Protein AF-A0A3A6QA39-F1 (afdb_monomer_lite)

Radius of gyration: 18.17 Å; chains: 1; bounding box: 47×27×51 Å

Foldseek 3Di:
DAAEDPVAVVQQPDPLFPDDPVNQVCQVVPFDWDDDDPQAIWRWDDDQQKIKIWGWHDDPDPHIHTHYIAIAGNDPVSNPPDPVDDPVSNLSRHLVVVCVVCVPDDDPPSDFQDFPVFFDDALQFRWGDDRPDQWIAGPQQRDTGNDSVVSNVDHRDD

Sequence (158 aa):
MYAHTDHFRQRLHQQGRYVSVPIVAEAIKQGQLRWNTTDGWRFALVKHGIRYVIVVSDTETKSPVVVTGWTAIDDWETAHTDSRWNETDLQTIRLRADLSSHRDEQIPDRIRPRDVDRAFEIGGHRVVTEAGAGSVECVECDGRFRSKDELNRRHCRR

Structure (mmCIF, N/CA/C/O backbone):
data_AF-A0A3A6QA39-F1
#
_entry.id   AF-A0A3A6QA39-F1
#
loop_
_atom_site.group_PDB
_atom_site.id
_atom_site.type_symbol
_atom_site.label_atom_id
_atom_site.label_alt_id
_atom_site.label_comp_id
_atom_site.label_asym_id
_atom_site.label_entity_id
_atom_site.label_seq_id
_atom_site.pdbx_PDB_ins_code
_atom_site.Cartn_x
_atom_site.Cartn_y
_atom_site.Cartn_z
_atom_site.occupancy
_atom_site.B_iso_or_equiv
_atom_site.auth_seq_id
_atom_site.auth_comp_id
_atom_site.auth_asym_id
_atom_site.auth_atom_id
_atom_site.pdbx_PDB_model_num
ATOM 1 N N . MET A 1 1 ? -23.192 -4.873 -1.410 1.00 63.75 1 MET A N 1
ATOM 2 C CA . MET A 1 1 ? -21.928 -5.635 -1.509 1.00 63.75 1 MET A CA 1
ATOM 3 C C . MET A 1 1 ? -21.076 -4.914 -2.539 1.00 63.75 1 MET A C 1
ATOM 5 O O . MET A 1 1 ? -21.608 -4.629 -3.601 1.00 63.75 1 MET A O 1
ATOM 9 N N . TYR A 1 2 ? -19.844 -4.523 -2.208 1.00 70.38 2 TYR A N 1
ATOM 10 C CA . TYR A 1 2 ? -18.973 -3.794 -3.139 1.00 70.38 2 TYR A CA 1
ATOM 11 C C . TYR A 1 2 ? -18.256 -4.791 -4.050 1.00 70.38 2 TYR A C 1
ATOM 13 O O . TYR A 1 2 ? -17.792 -5.827 -3.571 1.00 70.38 2 TYR A O 1
ATOM 21 N N . ALA A 1 3 ? -18.175 -4.504 -5.349 1.00 80.44 3 ALA A N 1
ATOM 22 C CA . ALA A 1 3 ? -17.419 -5.351 -6.269 1.00 80.44 3 ALA A CA 1
ATOM 23 C C . ALA A 1 3 ? -15.908 -5.120 -6.094 1.00 80.44 3 ALA A C 1
ATOM 25 O O . ALA A 1 3 ? -15.482 -4.083 -5.589 1.00 80.44 3 ALA A O 1
ATOM 26 N N . HIS A 1 4 ? -15.084 -6.082 -6.508 1.00 82.06 4 HIS A N 1
ATOM 27 C CA . HIS A 1 4 ? -13.623 -5.979 -6.462 1.00 82.06 4 HIS A CA 1
ATOM 28 C C . HIS A 1 4 ? -13.069 -5.909 -7.881 1.00 82.06 4 HIS A C 1
ATOM 30 O O . HIS A 1 4 ? -13.414 -6.759 -8.702 1.00 82.06 4 HIS A O 1
ATOM 36 N N . THR A 1 5 ? -12.179 -4.954 -8.152 1.00 78.00 5 THR A N 1
ATOM 37 C CA . THR A 1 5 ? -11.422 -4.954 -9.414 1.00 78.00 5 THR A CA 1
ATOM 38 C C . THR A 1 5 ? -10.473 -6.154 -9.485 1.00 78.00 5 THR A C 1
ATOM 40 O O . THR A 1 5 ? -9.974 -6.626 -8.458 1.00 78.00 5 THR A O 1
ATOM 43 N N . ASP A 1 6 ? -10.161 -6.625 -10.693 1.00 78.56 6 ASP A N 1
ATOM 44 C CA . ASP A 1 6 ? -9.169 -7.694 -10.874 1.00 78.56 6 ASP A CA 1
ATOM 45 C C . ASP A 1 6 ? -7.780 -7.260 -10.406 1.00 78.56 6 ASP A C 1
ATOM 47 O O . ASP A 1 6 ? -7.074 -8.035 -9.760 1.00 78.56 6 ASP A O 1
ATOM 51 N N . HIS A 1 7 ? -7.437 -5.985 -10.616 1.00 76.06 7 HIS A N 1
ATOM 52 C CA . HIS A 1 7 ? -6.241 -5.382 -10.039 1.00 76.06 7 HIS A CA 1
ATOM 53 C C . HIS A 1 7 ? -6.220 -5.550 -8.513 1.00 76.06 7 HIS A C 1
ATOM 55 O O . HIS A 1 7 ? -5.242 -6.062 -7.970 1.00 76.06 7 HIS A O 1
ATOM 61 N N . PHE A 1 8 ? -7.302 -5.189 -7.812 1.00 81.31 8 PHE A N 1
ATOM 62 C CA . PHE A 1 8 ? -7.388 -5.356 -6.361 1.00 81.31 8 PHE A CA 1
ATOM 63 C C . PHE A 1 8 ? -7.233 -6.821 -5.935 1.00 81.31 8 PHE A C 1
ATOM 65 O O . PHE A 1 8 ? -6.436 -7.109 -5.043 1.00 81.31 8 PHE A O 1
ATOM 72 N N . ARG A 1 9 ? -7.929 -7.751 -6.602 1.00 81.94 9 ARG A N 1
ATOM 73 C CA . ARG A 1 9 ? -7.838 -9.192 -6.311 1.00 81.94 9 ARG A CA 1
ATOM 74 C C . ARG A 1 9 ? -6.410 -9.715 -6.446 1.00 81.94 9 ARG A C 1
ATOM 76 O O . ARG A 1 9 ? -5.925 -10.381 -5.539 1.00 81.94 9 ARG A O 1
ATOM 83 N N . GLN A 1 10 ? -5.706 -9.355 -7.519 1.00 78.00 10 GLN A N 1
ATOM 84 C CA . GLN A 1 10 ? -4.306 -9.744 -7.716 1.00 78.00 10 GLN A CA 1
ATOM 85 C C . GLN A 1 10 ? -3.398 -9.225 -6.592 1.00 78.00 10 GLN A C 1
ATOM 87 O O . GLN A 1 10 ? -2.473 -9.919 -6.168 1.00 78.00 10 GLN A O 1
ATOM 92 N N . ARG A 1 11 ? -3.667 -8.025 -6.059 1.00 80.06 11 ARG A N 1
ATOM 93 C CA . ARG A 1 11 ? -2.864 -7.450 -4.968 1.00 80.06 11 ARG A CA 1
ATOM 94 C C . ARG A 1 11 ? -3.017 -8.178 -3.636 1.00 80.06 11 ARG A C 1
ATOM 96 O O . ARG A 1 11 ? -2.080 -8.119 -2.845 1.00 80.06 11 ARG A O 1
ATOM 103 N N . LEU A 1 12 ? -4.144 -8.847 -3.386 1.00 83.50 12 LEU A N 1
ATOM 104 C CA . LEU A 1 12 ? -4.375 -9.591 -2.139 1.00 83.50 12 LEU A CA 1
ATOM 105 C C . LEU A 1 12 ? -3.399 -10.763 -1.957 1.00 83.50 12 LEU A C 1
ATOM 107 O O . LEU A 1 12 ? -3.151 -11.176 -0.831 1.00 83.50 12 LEU A O 1
ATOM 111 N N . HIS A 1 13 ? -2.832 -11.278 -3.050 1.00 76.50 13 HIS A N 1
ATOM 112 C CA . HIS A 1 13 ? -1.902 -12.410 -3.033 1.00 76.50 13 HIS A CA 1
ATOM 113 C C . HIS A 1 13 ? -0.423 -11.992 -3.026 1.00 76.50 13 HIS A C 1
ATOM 115 O O . HIS A 1 13 ? 0.461 -12.844 -2.969 1.00 76.50 13 HIS A O 1
ATOM 121 N N . GLN A 1 14 ? -0.126 -10.691 -3.103 1.00 75.88 14 GLN A N 1
ATOM 122 C CA . GLN A 1 14 ? 1.252 -10.199 -3.114 1.00 75.88 14 GLN A CA 1
ATOM 123 C C . GLN A 1 14 ? 1.842 -10.218 -1.700 1.00 75.88 14 GLN A C 1
ATOM 125 O O . GLN A 1 14 ? 1.233 -9.704 -0.764 1.00 75.88 14 GLN A O 1
ATOM 130 N N . GLN A 1 15 ? 3.065 -10.730 -1.548 1.00 72.12 15 GLN A N 1
ATOM 131 C CA . GLN A 1 15 ? 3.790 -10.635 -0.279 1.00 72.12 15 GLN A CA 1
ATOM 132 C C . GLN A 1 15 ? 3.990 -9.168 0.150 1.00 72.12 15 GLN A C 1
ATOM 134 O O . GLN A 1 15 ? 4.134 -8.258 -0.677 1.00 72.12 15 GLN A O 1
ATOM 139 N N . GLY A 1 16 ? 3.960 -8.930 1.465 1.00 74.62 16 GLY A N 1
ATOM 140 C CA . GLY A 1 16 ? 4.035 -7.583 2.038 1.00 74.62 16 GLY A CA 1
ATOM 141 C C . GLY A 1 16 ? 2.786 -6.731 1.776 1.00 74.62 16 GLY A C 1
ATOM 142 O O . GLY A 1 16 ? 2.884 -5.501 1.694 1.00 74.62 16 GLY A O 1
ATOM 143 N N . ARG A 1 17 ? 1.625 -7.372 1.567 1.00 81.62 17 ARG A N 1
ATOM 144 C CA . ARG A 1 17 ? 0.290 -6.758 1.594 1.00 81.62 17 ARG A CA 1
ATOM 145 C C . ARG A 1 17 ? -0.509 -7.381 2.732 1.00 81.62 17 ARG A C 1
ATOM 147 O O . ARG A 1 17 ? -0.656 -8.592 2.797 1.00 81.62 17 ARG A O 1
ATOM 154 N N . TYR A 1 18 ? -1.058 -6.527 3.589 1.00 89.69 18 TYR A N 1
ATOM 155 C CA . TYR A 1 18 ? -1.773 -6.947 4.801 1.00 89.69 18 TYR A CA 1
ATOM 156 C C . TYR A 1 18 ? -3.278 -6.653 4.739 1.00 89.69 18 TYR A C 1
ATOM 158 O O . TYR A 1 18 ? -4.006 -6.854 5.706 1.00 89.69 18 TYR A O 1
ATOM 166 N N . VAL A 1 19 ? -3.760 -6.185 3.584 1.00 91.12 19 VAL A N 1
ATOM 167 C CA . VAL A 1 19 ? -5.192 -6.027 3.311 1.00 91.12 19 VAL A CA 1
ATOM 168 C C . VAL A 1 19 ? -5.767 -7.378 2.902 1.00 91.12 19 VAL A C 1
ATOM 170 O O . VAL A 1 19 ? -5.197 -8.069 2.064 1.00 91.12 19 VAL A O 1
ATOM 173 N N . SER A 1 20 ? -6.919 -7.726 3.466 1.00 90.69 20 SER A N 1
ATOM 174 C CA . SER A 1 20 ? -7.651 -8.960 3.178 1.00 90.69 20 SER A CA 1
ATOM 175 C C . SER A 1 20 ? -9.134 -8.666 2.942 1.00 90.69 20 SER A C 1
ATOM 177 O O . SER A 1 20 ? -9.632 -7.612 3.338 1.00 90.69 20 SER A O 1
ATOM 179 N N . VAL A 1 21 ? -9.861 -9.598 2.316 1.00 90.56 21 VAL A N 1
ATOM 180 C CA . VAL A 1 21 ? -11.311 -9.444 2.079 1.00 90.56 21 VAL A CA 1
ATOM 181 C C . VAL A 1 21 ? -12.101 -9.202 3.380 1.00 90.56 21 VAL A C 1
ATOM 183 O O . VAL A 1 21 ? -12.930 -8.291 3.385 1.00 90.56 21 VAL A O 1
ATOM 186 N N . PRO A 1 22 ? -11.843 -9.914 4.500 1.00 92.06 22 PRO A N 1
ATOM 187 C CA . PRO A 1 22 ? -12.507 -9.614 5.770 1.00 92.06 22 PRO A CA 1
ATOM 188 C C . PRO A 1 22 ? -12.256 -8.184 6.264 1.00 92.06 22 PRO A C 1
ATOM 190 O O . PRO A 1 22 ? -13.197 -7.499 6.655 1.00 92.06 22 PRO A O 1
ATOM 193 N N . ILE A 1 23 ? -11.012 -7.704 6.173 1.00 93.69 23 ILE A N 1
ATOM 194 C CA . ILE A 1 23 ? -10.651 -6.336 6.570 1.00 93.69 23 ILE A CA 1
ATOM 195 C C . ILE A 1 23 ? -11.336 -5.291 5.685 1.00 93.69 23 ILE A C 1
ATOM 197 O O . ILE A 1 23 ? -11.751 -4.252 6.187 1.00 93.69 23 ILE A O 1
ATOM 201 N N . VAL A 1 24 ? -11.500 -5.557 4.386 1.00 91.81 24 VAL A N 1
ATOM 202 C CA . VAL A 1 24 ? -12.256 -4.674 3.481 1.00 91.81 24 VAL A CA 1
ATOM 203 C C . VAL A 1 24 ? -13.704 -4.544 3.935 1.00 91.81 24 VAL A C 1
ATOM 205 O O . VAL A 1 24 ? -14.209 -3.431 4.067 1.00 91.81 24 VAL A O 1
ATOM 208 N N . ALA A 1 25 ? -14.369 -5.674 4.187 1.00 92.00 25 ALA A N 1
ATOM 209 C CA . ALA A 1 25 ? -15.759 -5.680 4.629 1.00 92.00 25 ALA A CA 1
ATOM 210 C C . ALA A 1 25 ? -15.927 -4.950 5.971 1.00 92.00 25 ALA A C 1
ATOM 212 O O . ALA A 1 25 ? -16.869 -4.176 6.143 1.00 92.00 25 ALA A O 1
ATOM 213 N N . GLU A 1 26 ? -14.993 -5.160 6.899 1.00 94.88 26 GLU A N 1
ATOM 214 C CA . GLU A 1 26 ? -14.978 -4.489 8.196 1.00 94.88 26 GLU A CA 1
ATOM 215 C C . GLU A 1 26 ? -14.746 -2.980 8.051 1.00 94.88 26 GLU A C 1
ATOM 217 O O . GLU A 1 26 ? -15.519 -2.193 8.593 1.00 94.88 26 GLU A O 1
ATOM 222 N N . ALA A 1 27 ? -13.758 -2.557 7.258 1.00 92.75 27 ALA A N 1
ATOM 223 C CA . ALA A 1 27 ? -13.461 -1.145 7.040 1.00 92.75 27 ALA A CA 1
ATOM 224 C C . ALA A 1 27 ? -14.631 -0.404 6.386 1.00 92.75 27 ALA A C 1
ATOM 226 O O . ALA A 1 27 ? -14.954 0.705 6.795 1.00 92.75 27 ALA A O 1
ATOM 227 N N . ILE A 1 28 ? -15.318 -1.026 5.428 1.00 90.19 28 ILE A N 1
ATOM 228 C CA . ILE A 1 28 ? -16.517 -0.448 4.807 1.00 90.19 28 ILE A CA 1
ATOM 229 C C . ILE A 1 28 ? -17.658 -0.288 5.821 1.00 90.19 28 ILE A C 1
ATOM 231 O O . ILE A 1 28 ? -18.425 0.668 5.742 1.00 90.19 28 ILE A O 1
ATOM 235 N N . LYS A 1 29 ? -17.795 -1.228 6.763 1.00 91.50 29 LYS A N 1
ATOM 236 C CA . LYS A 1 29 ? -18.892 -1.231 7.738 1.00 91.50 29 LYS A CA 1
ATOM 237 C C . LYS A 1 29 ? -18.630 -0.327 8.945 1.00 91.50 29 LYS A C 1
ATOM 239 O O . LYS A 1 29 ? -19.576 0.238 9.482 1.00 91.50 29 LYS A O 1
ATOM 244 N N . GLN A 1 30 ? -17.387 -0.257 9.410 1.00 93.12 30 GLN A N 1
ATOM 245 C CA . GLN A 1 30 ? -17.020 0.327 10.707 1.00 93.12 30 GLN A CA 1
ATOM 246 C C . GLN A 1 30 ? -15.955 1.420 10.607 1.00 93.12 30 GLN A C 1
ATOM 248 O O . GLN A 1 30 ? -15.746 2.164 11.562 1.00 93.12 30 GLN A O 1
ATOM 253 N N . GLY A 1 31 ? -15.252 1.506 9.479 1.00 90.81 31 GLY A N 1
ATOM 254 C CA . GLY A 1 31 ? -14.206 2.493 9.275 1.00 90.81 31 GLY A CA 1
ATOM 255 C C . GLY A 1 31 ? -14.770 3.903 9.138 1.00 90.81 31 GLY A C 1
ATOM 256 O O . GLY A 1 31 ? -15.891 4.121 8.677 1.00 90.81 31 GLY A O 1
ATOM 257 N N . GLN A 1 32 ? -13.948 4.882 9.497 1.00 90.44 32 GLN A N 1
ATOM 258 C CA . GLN A 1 32 ? -14.261 6.283 9.286 1.00 90.44 32 GLN A CA 1
ATOM 259 C C . GLN A 1 32 ? -14.316 6.579 7.785 1.00 90.44 32 GLN A C 1
ATOM 261 O O . GLN A 1 32 ? -13.343 6.352 7.057 1.00 90.44 32 GLN A O 1
ATOM 266 N N . LEU A 1 33 ? -15.438 7.141 7.344 1.00 85.81 33 LEU A N 1
ATOM 267 C CA . LEU A 1 33 ? -15.622 7.616 5.982 1.00 85.81 33 LEU A CA 1
ATOM 268 C C . LEU A 1 33 ? -14.864 8.931 5.761 1.00 85.81 33 LEU A C 1
ATOM 270 O O . LEU A 1 33 ? -15.020 9.875 6.535 1.00 85.81 33 LEU A O 1
ATOM 274 N N . ARG A 1 34 ? -14.045 9.010 4.709 1.00 81.00 34 ARG A N 1
ATOM 275 C CA . ARG A 1 34 ? -13.272 10.207 4.346 1.00 81.00 34 ARG A CA 1
ATOM 276 C C . ARG A 1 34 ? -13.464 10.552 2.868 1.00 81.00 34 ARG A C 1
ATOM 278 O O . ARG A 1 34 ? -13.133 9.752 1.992 1.00 81.00 34 ARG A O 1
ATOM 285 N N . TRP A 1 35 ? -13.976 11.755 2.602 1.00 63.59 35 TRP A N 1
ATOM 286 C CA . TRP A 1 35 ? -14.113 12.360 1.268 1.00 63.59 35 TRP A CA 1
ATOM 287 C C . TRP A 1 35 ? -12.955 13.326 1.064 1.00 63.59 35 TRP A C 1
ATOM 289 O O . TRP A 1 35 ? -12.833 14.284 1.823 1.00 63.59 35 TRP A O 1
ATOM 299 N N . ASN A 1 36 ? -12.062 13.070 0.109 1.00 50.16 36 ASN A N 1
ATOM 300 C CA . ASN A 1 36 ? -10.876 13.922 -0.024 1.00 50.16 36 ASN A CA 1
ATOM 301 C C . ASN A 1 36 ? -10.239 13.965 -1.427 1.00 50.16 36 ASN A C 1
ATOM 303 O O . ASN A 1 36 ? -9.356 14.789 -1.626 1.00 50.16 36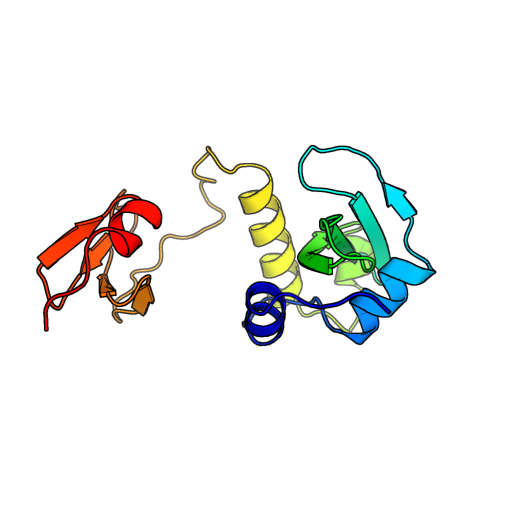 ASN A O 1
ATOM 307 N N . THR A 1 37 ? -10.657 13.157 -2.409 1.00 55.88 37 THR A N 1
ATOM 308 C CA . THR A 1 37 ? -10.002 13.161 -3.735 1.00 55.88 37 THR A CA 1
ATOM 309 C C . THR A 1 37 ? -10.934 12.845 -4.895 1.00 55.88 37 THR A C 1
ATOM 311 O O . THR A 1 37 ? -11.990 12.250 -4.706 1.00 55.88 37 THR A O 1
ATOM 314 N N . THR A 1 38 ? -10.470 13.176 -6.100 1.00 59.81 38 THR A N 1
ATOM 315 C CA . THR A 1 38 ? -11.035 12.799 -7.406 1.00 59.81 38 THR A CA 1
ATOM 316 C C . THR A 1 38 ? -11.196 11.290 -7.604 1.00 59.81 38 THR A C 1
ATOM 318 O O . THR A 1 38 ? -12.038 10.867 -8.384 1.00 59.81 38 THR A O 1
ATOM 321 N N . ASP A 1 39 ? -10.426 10.477 -6.877 1.00 63.72 39 ASP A N 1
ATOM 322 C CA . ASP A 1 39 ? -10.308 9.029 -7.112 1.00 63.72 39 ASP A CA 1
ATOM 323 C C . ASP A 1 39 ? -11.346 8.190 -6.334 1.00 63.72 39 ASP A C 1
ATOM 325 O O . ASP A 1 39 ? -11.202 6.973 -6.199 1.00 63.72 39 ASP A O 1
ATOM 329 N N . GLY A 1 40 ? -12.364 8.845 -5.766 1.00 73.62 40 GLY A N 1
ATOM 330 C CA . GLY A 1 40 ? -13.420 8.222 -4.970 1.00 73.62 40 GLY A CA 1
ATOM 331 C C . GLY A 1 40 ? -13.268 8.428 -3.463 1.00 73.62 40 GLY A C 1
ATOM 332 O O . GLY A 1 40 ? -12.575 9.332 -2.982 1.00 73.62 40 GLY A O 1
ATOM 333 N N . TRP A 1 41 ? -13.950 7.580 -2.698 1.00 83.62 41 TRP A N 1
ATOM 334 C CA . TRP A 1 41 ? -14.029 7.688 -1.251 1.00 83.62 41 TRP A CA 1
ATOM 335 C C . TRP A 1 41 ? -13.190 6.663 -0.505 1.00 83.62 41 TRP A C 1
ATOM 337 O O . TRP A 1 41 ? -12.903 5.569 -0.996 1.00 83.62 41 TRP A O 1
ATOM 347 N N . ARG A 1 42 ? -12.793 7.023 0.720 1.00 89.31 42 ARG A N 1
ATOM 348 C CA . ARG A 1 42 ? -11.907 6.201 1.544 1.00 89.31 42 ARG A CA 1
ATOM 349 C C . ARG A 1 42 ? -12.574 5.795 2.847 1.00 89.31 42 ARG A C 1
ATOM 351 O O . ARG A 1 42 ? -13.140 6.633 3.540 1.00 89.31 42 ARG A O 1
ATOM 358 N N . PHE A 1 43 ? -12.426 4.528 3.204 1.00 90.88 43 PHE A N 1
ATOM 359 C CA . PHE A 1 43 ? -12.733 4.017 4.534 1.00 90.88 43 PHE A CA 1
ATOM 360 C C . PHE A 1 43 ? -11.424 3.783 5.281 1.00 90.88 43 PHE A C 1
ATOM 362 O O . PHE A 1 43 ? -10.554 3.066 4.782 1.00 90.88 43 PHE A O 1
ATOM 369 N N . ALA A 1 44 ? -11.274 4.397 6.453 1.00 93.00 44 ALA A N 1
ATOM 370 C CA . ALA A 1 44 ? -10.114 4.221 7.319 1.00 93.00 44 ALA A CA 1
ATOM 371 C C . ALA A 1 44 ? -10.505 3.439 8.579 1.00 93.00 44 ALA A C 1
ATOM 373 O O . ALA A 1 44 ? -11.328 3.900 9.366 1.00 93.00 44 ALA A O 1
ATOM 374 N N . LEU A 1 45 ? -9.903 2.270 8.778 1.00 95.94 45 LEU A N 1
ATOM 375 C CA . LEU A 1 45 ? -10.087 1.419 9.954 1.00 95.94 45 LEU A CA 1
ATOM 376 C C . LEU A 1 45 ? -8.746 1.274 10.670 1.00 95.94 45 LEU A C 1
ATOM 378 O O . LEU A 1 45 ? -7.768 0.895 10.035 1.00 95.94 45 LEU A O 1
ATOM 382 N N . VAL A 1 46 ? -8.684 1.546 11.972 1.00 96.38 46 VAL A N 1
ATOM 383 C CA . VAL A 1 46 ? -7.475 1.322 12.779 1.00 96.38 46 VAL A CA 1
ATOM 384 C C . VAL A 1 46 ? -7.674 0.074 13.630 1.00 96.38 46 VAL A C 1
ATOM 386 O O . VAL A 1 46 ? -8.660 -0.021 14.356 1.00 96.38 46 VAL A O 1
ATOM 389 N N . LYS A 1 47 ? -6.748 -0.885 13.537 1.00 95.06 47 LYS A N 1
ATOM 390 C CA . LYS A 1 47 ? -6.699 -2.074 14.400 1.00 95.06 47 LYS A CA 1
ATOM 391 C C . LYS A 1 47 ? -5.249 -2.412 14.710 1.00 95.06 47 LYS A C 1
ATOM 393 O O . LYS A 1 47 ? -4.437 -2.469 13.789 1.00 95.06 47 LYS A O 1
ATOM 398 N N . HIS A 1 48 ? -4.953 -2.693 15.979 1.00 94.88 48 HIS A N 1
ATOM 399 C CA . HIS A 1 48 ? -3.631 -3.164 16.413 1.00 94.88 48 HIS A CA 1
ATOM 400 C C . HIS A 1 48 ? -2.494 -2.223 15.973 1.00 94.88 48 HIS A C 1
ATOM 402 O O . HIS A 1 48 ? -1.522 -2.658 15.364 1.00 94.88 48 HIS A O 1
ATOM 408 N N . GLY A 1 49 ? -2.691 -0.911 16.149 1.00 94.75 49 GLY A N 1
ATOM 409 C CA . GLY A 1 49 ? -1.736 0.124 15.733 1.00 94.75 49 GLY A CA 1
ATOM 410 C C . GLY A 1 49 ? -1.562 0.299 14.216 1.00 94.75 49 GLY A C 1
ATOM 411 O O . GLY A 1 49 ? -0.776 1.140 13.786 1.00 94.75 49 GLY A O 1
ATOM 412 N N . ILE A 1 50 ? -2.301 -0.443 13.381 1.00 96.25 50 ILE A N 1
ATOM 413 C CA . ILE A 1 50 ? -2.252 -0.352 11.916 1.00 96.25 50 ILE A CA 1
ATOM 414 C C . ILE A 1 50 ? -3.536 0.275 11.374 1.00 96.25 50 ILE A C 1
ATOM 416 O O . ILE A 1 50 ? -4.648 -0.187 11.643 1.00 96.25 50 ILE A O 1
ATOM 420 N N . ARG A 1 51 ? -3.380 1.304 10.540 1.00 95.88 51 ARG A N 1
ATOM 421 C CA . ARG A 1 51 ? -4.455 1.918 9.762 1.00 95.88 51 ARG A CA 1
ATOM 422 C C . ARG A 1 51 ? -4.595 1.213 8.420 1.00 95.88 51 ARG A C 1
ATOM 424 O O . ARG A 1 51 ? -3.681 1.232 7.601 1.00 95.88 51 ARG A O 1
ATOM 431 N N . TYR A 1 52 ? -5.771 0.664 8.166 1.00 94.75 52 TYR A N 1
ATOM 432 C CA . TYR A 1 52 ? -6.203 0.112 6.891 1.00 94.75 52 TYR A CA 1
ATOM 433 C C . TYR A 1 52 ? -7.009 1.169 6.146 1.00 94.75 52 TYR A C 1
ATOM 435 O O . TYR A 1 52 ? -8.018 1.657 6.655 1.00 94.75 52 TYR A O 1
ATOM 443 N N . VAL A 1 53 ? -6.572 1.521 4.940 1.00 92.06 53 VAL A N 1
ATOM 444 C CA . VAL A 1 53 ? -7.273 2.471 4.074 1.00 92.06 53 VAL A CA 1
ATOM 445 C C . VAL A 1 53 ? -7.776 1.731 2.847 1.00 92.06 53 VAL A C 1
ATOM 447 O O . VAL A 1 53 ? -6.980 1.176 2.089 1.00 92.06 53 VAL A O 1
ATOM 450 N N . ILE A 1 54 ? -9.093 1.725 2.656 1.00 91.56 54 ILE A N 1
ATOM 451 C CA . ILE A 1 54 ? -9.768 1.104 1.514 1.00 91.56 54 ILE A CA 1
ATOM 452 C C . ILE A 1 54 ? -10.342 2.201 0.631 1.00 91.56 54 ILE A C 1
ATOM 454 O O . ILE A 1 54 ? -11.118 3.028 1.107 1.00 91.56 54 ILE A O 1
ATOM 458 N N . VAL A 1 55 ? -9.970 2.197 -0.648 1.00 88.44 55 VAL A N 1
ATOM 459 C CA . VAL A 1 55 ? -10.481 3.143 -1.641 1.00 88.44 55 VAL A CA 1
ATOM 460 C C . VAL A 1 55 ? -11.532 2.460 -2.484 1.00 88.44 55 VAL A C 1
ATOM 462 O O . VAL A 1 55 ? -11.305 1.395 -3.072 1.00 88.44 55 VAL A O 1
ATOM 465 N N . VAL A 1 56 ? -12.672 3.121 -2.558 1.00 86.19 56 VAL A N 1
ATOM 466 C CA . VAL A 1 56 ? -13.794 2.713 -3.373 1.00 86.19 56 VAL A CA 1
ATOM 467 C C . VAL A 1 56 ? -14.106 3.847 -4.332 1.00 86.19 56 VAL A C 1
ATOM 469 O O . VAL A 1 56 ? -14.244 4.997 -3.920 1.00 86.19 56 VAL A O 1
ATOM 472 N N . SER A 1 57 ? -14.213 3.506 -5.608 1.00 81.50 57 SER A N 1
ATOM 473 C CA . SER A 1 57 ? -14.668 4.440 -6.627 1.00 81.50 57 SER A CA 1
ATOM 474 C C . SER A 1 57 ? -16.143 4.216 -6.888 1.00 81.50 57 SER A C 1
ATOM 476 O O . SER A 1 57 ? -16.618 3.072 -6.910 1.00 81.50 57 SER A O 1
ATOM 478 N N . ASP A 1 58 ? -16.842 5.320 -7.124 1.00 74.06 58 ASP A N 1
ATOM 479 C CA . ASP A 1 58 ? -18.110 5.253 -7.822 1.00 74.06 58 ASP A CA 1
ATOM 480 C C . ASP A 1 58 ? -17.854 4.792 -9.262 1.00 74.06 58 ASP A C 1
ATOM 482 O O . ASP A 1 58 ? -16.786 5.043 -9.832 1.00 74.06 58 ASP A O 1
ATOM 486 N N . THR A 1 59 ? -18.800 4.061 -9.829 1.00 64.56 59 THR A N 1
ATOM 487 C CA . THR A 1 59 ? -18.759 3.670 -11.241 1.00 64.56 59 THR A CA 1
ATOM 488 C C . THR A 1 59 ? -20.083 4.066 -11.862 1.00 64.56 59 THR A C 1
ATOM 490 O O . THR A 1 59 ? -21.077 4.173 -11.158 1.00 64.56 59 THR A O 1
ATOM 493 N N . GLU A 1 60 ? -20.150 4.200 -13.184 1.00 58.72 60 GLU A N 1
ATOM 494 C CA . GLU A 1 60 ? -21.429 4.435 -13.878 1.00 58.72 60 GLU A CA 1
ATOM 495 C C . GLU A 1 60 ? -22.451 3.287 -13.683 1.00 58.72 60 GLU A C 1
ATOM 497 O O . GLU A 1 60 ? -23.598 3.370 -14.120 1.00 58.72 60 GLU A O 1
ATOM 502 N N . THR A 1 61 ? -22.055 2.200 -13.008 1.00 56.28 61 THR A N 1
ATOM 503 C CA . THR A 1 61 ? -22.927 1.089 -12.621 1.00 56.28 61 THR A CA 1
ATOM 504 C C . THR A 1 61 ? -23.487 1.269 -11.206 1.00 56.28 61 THR A C 1
ATOM 506 O O . THR A 1 61 ? -22.888 1.910 -10.351 1.00 56.28 61 THR A O 1
ATOM 509 N N . LYS A 1 62 ? -24.625 0.627 -10.906 1.00 57.88 62 LYS A N 1
ATOM 510 C CA . LYS A 1 62 ? -25.350 0.738 -9.618 1.00 57.88 62 LYS A CA 1
ATOM 511 C C . LYS A 1 62 ? -24.599 0.203 -8.381 1.00 57.88 62 LYS A C 1
ATOM 513 O O . LYS A 1 62 ? -25.219 -0.024 -7.343 1.00 57.88 62 LYS A O 1
ATOM 518 N N . SER A 1 63 ? -23.311 -0.114 -8.467 1.00 68.12 63 SER A N 1
ATOM 519 C CA . SER A 1 63 ? -22.551 -0.702 -7.364 1.00 68.12 63 SER A CA 1
ATOM 520 C C . SER A 1 63 ? -21.145 -0.117 -7.306 1.00 68.12 63 SER A C 1
ATOM 522 O O . SER A 1 63 ? -20.385 -0.285 -8.258 1.00 68.12 63 SER A O 1
ATOM 524 N N . PRO A 1 64 ? -20.759 0.521 -6.191 1.00 74.94 64 PRO A N 1
ATOM 525 C CA . PRO A 1 64 ? -19.411 1.041 -6.061 1.00 74.94 64 PRO A CA 1
ATOM 526 C C . PRO A 1 64 ? -18.392 -0.106 -5.971 1.00 74.94 64 PRO A C 1
ATOM 528 O O . PRO A 1 64 ? -18.702 -1.218 -5.515 1.00 74.94 64 PRO A O 1
ATOM 531 N N . VAL A 1 65 ? -17.156 0.164 -6.394 1.00 84.38 65 VAL A N 1
ATOM 532 C CA . VAL A 1 65 ? -16.125 -0.865 -6.598 1.00 84.38 65 VAL A CA 1
ATOM 533 C C . VAL A 1 65 ? -14.884 -0.565 -5.764 1.00 84.38 65 VAL A C 1
ATOM 535 O O . VAL A 1 65 ? -14.374 0.552 -5.764 1.00 84.38 65 VAL A O 1
ATOM 538 N N . VAL A 1 66 ? -14.361 -1.578 -5.070 1.00 86.25 66 VAL A N 1
ATOM 539 C CA . VAL A 1 66 ? -13.072 -1.514 -4.370 1.00 86.25 66 VAL A CA 1
ATOM 540 C C . VAL A 1 66 ? -11.942 -1.502 -5.400 1.00 86.25 66 VAL A C 1
ATOM 542 O O . VAL A 1 66 ? -11.714 -2.484 -6.120 1.00 86.25 66 VAL A O 1
ATOM 545 N N . VAL A 1 67 ? -11.220 -0.384 -5.457 1.00 83.19 67 VAL A N 1
ATOM 546 C CA . VAL A 1 67 ? -10.150 -0.145 -6.439 1.00 83.19 67 VAL A CA 1
ATOM 547 C C . VAL A 1 67 ? -8.788 -0.527 -5.872 1.00 83.19 67 VAL A C 1
ATOM 549 O O . VAL A 1 67 ? -7.959 -1.134 -6.553 1.00 83.19 67 VAL A O 1
ATOM 552 N N . THR A 1 68 ? -8.537 -0.173 -4.612 1.00 86.50 68 THR A N 1
ATOM 553 C CA . THR A 1 68 ? -7.258 -0.432 -3.951 1.00 86.50 68 THR A CA 1
ATOM 554 C C . THR A 1 68 ? -7.393 -0.372 -2.432 1.00 86.50 68 THR A C 1
ATOM 556 O O . THR A 1 68 ? -8.362 0.160 -1.892 1.00 86.50 68 THR A O 1
ATOM 559 N N . GLY A 1 69 ? -6.387 -0.894 -1.738 1.00 88.69 69 GLY A N 1
ATOM 560 C CA . GLY A 1 69 ? -6.239 -0.726 -0.303 1.00 88.69 69 GLY A CA 1
ATOM 561 C C . GLY A 1 69 ? -4.781 -0.821 0.129 1.00 88.69 69 GLY A C 1
ATOM 562 O O . GLY A 1 69 ? -3.948 -1.455 -0.534 1.00 88.69 69 GLY A O 1
ATOM 563 N N . TRP A 1 70 ? -4.458 -0.176 1.243 1.00 91.31 70 TRP A N 1
ATOM 564 C CA . TRP A 1 70 ? -3.128 -0.229 1.842 1.00 91.31 70 TRP A CA 1
ATOM 565 C C . TRP A 1 70 ? -3.182 -0.123 3.362 1.00 91.31 70 TRP A C 1
ATOM 567 O O . TRP A 1 70 ? -4.211 0.214 3.947 1.00 91.31 70 TRP A O 1
ATOM 577 N N . THR A 1 71 ? -2.047 -0.430 3.979 1.00 93.25 71 THR A N 1
ATOM 578 C CA . THR A 1 71 ? -1.805 -0.267 5.407 1.00 93.25 71 THR A CA 1
ATOM 579 C C . THR A 1 71 ? -0.798 0.848 5.651 1.00 93.25 71 THR A C 1
ATOM 581 O O . THR A 1 71 ? 0.082 1.090 4.825 1.00 93.25 71 THR A O 1
ATOM 584 N N . ALA A 1 72 ? -0.931 1.515 6.788 1.00 93.38 72 ALA A N 1
ATOM 585 C CA . ALA A 1 72 ? 0.043 2.447 7.334 1.00 93.38 72 ALA A CA 1
ATOM 586 C C . ALA A 1 72 ? 0.110 2.252 8.851 1.00 93.38 72 ALA A C 1
ATOM 588 O O . ALA A 1 72 ? -0.858 1.785 9.453 1.00 93.38 72 ALA A O 1
ATOM 589 N N . ILE A 1 73 ? 1.234 2.608 9.465 1.00 94.19 73 ILE A N 1
ATOM 590 C CA . ILE A 1 73 ? 1.333 2.608 10.926 1.00 94.19 73 ILE A CA 1
ATOM 591 C C . ILE A 1 73 ? 0.540 3.805 11.449 1.00 94.19 73 ILE A C 1
ATOM 593 O O . ILE A 1 73 ? 0.754 4.934 11.012 1.00 94.19 73 ILE A O 1
ATOM 597 N N . ASP A 1 74 ? -0.415 3.519 12.327 1.00 95.19 74 ASP A N 1
ATOM 598 C CA . ASP A 1 74 ? -1.209 4.511 13.051 1.00 95.19 74 ASP A CA 1
ATOM 599 C C . ASP A 1 74 ? -0.536 4.853 14.381 1.00 95.19 74 ASP A C 1
ATOM 601 O O . ASP A 1 74 ? -0.320 6.021 14.686 1.00 95.19 74 ASP A O 1
ATOM 605 N N . ASP A 1 75 ? -0.141 3.805 15.108 1.00 95.38 75 ASP A N 1
ATOM 606 C CA . ASP A 1 75 ? 0.503 3.854 16.413 1.00 95.38 75 ASP A CA 1
ATOM 607 C C . ASP A 1 75 ? 1.600 2.779 16.452 1.00 95.38 75 ASP A C 1
ATOM 609 O O . ASP A 1 75 ? 1.322 1.580 16.349 1.00 95.38 75 ASP A O 1
ATOM 613 N N . TRP A 1 76 ? 2.860 3.217 16.535 1.00 92.56 76 TRP A N 1
ATOM 614 C CA . TRP A 1 76 ? 4.014 2.317 16.483 1.00 92.56 76 TRP A CA 1
ATOM 615 C C . TRP A 1 76 ? 4.099 1.416 17.714 1.00 92.56 76 TRP A C 1
ATOM 617 O O . TRP A 1 76 ? 4.377 0.231 17.574 1.00 92.56 76 TRP A O 1
ATOM 627 N N . GLU A 1 77 ? 3.867 1.958 18.908 1.00 94.00 77 GLU A N 1
ATOM 628 C CA . GLU A 1 77 ? 4.000 1.214 20.162 1.00 94.00 77 GLU A CA 1
ATOM 629 C C . GLU A 1 77 ? 2.953 0.099 20.245 1.00 94.00 77 GLU A C 1
ATOM 631 O O . GLU A 1 77 ? 3.278 -1.060 20.512 1.00 94.00 77 GLU A O 1
ATOM 636 N N . THR A 1 78 ? 1.710 0.422 19.895 1.00 96.00 78 THR A N 1
ATOM 637 C CA . THR A 1 78 ? 0.608 -0.537 19.810 1.00 96.00 78 THR A CA 1
ATOM 638 C C . THR A 1 78 ? 0.879 -1.598 18.744 1.00 96.00 78 THR A C 1
ATOM 640 O O . THR A 1 78 ? 0.623 -2.775 18.974 1.00 96.00 78 THR A O 1
ATOM 643 N N . ALA A 1 79 ? 1.407 -1.216 17.576 1.00 94.62 79 ALA A N 1
ATOM 644 C CA . ALA A 1 79 ? 1.713 -2.177 16.516 1.00 94.62 79 ALA A CA 1
ATOM 645 C C . ALA A 1 79 ? 2.902 -3.089 16.867 1.00 94.62 79 ALA A C 1
ATOM 647 O O . ALA A 1 79 ? 2.890 -4.265 16.519 1.00 94.62 79 ALA A O 1
ATOM 648 N N . HIS A 1 80 ? 3.915 -2.559 17.554 1.00 94.25 80 HIS A N 1
ATOM 649 C CA . HIS A 1 80 ? 5.130 -3.287 17.923 1.00 94.25 80 HIS A CA 1
ATOM 650 C C . HIS A 1 80 ? 4.924 -4.250 19.097 1.00 94.25 80 HIS A C 1
ATOM 652 O O . HIS A 1 80 ? 5.598 -5.273 19.183 1.00 94.25 80 HIS A O 1
ATOM 658 N N . THR A 1 81 ? 3.986 -3.944 19.993 1.00 94.00 81 THR A N 1
ATOM 659 C CA . THR A 1 81 ? 3.633 -4.818 21.125 1.00 94.00 81 THR A CA 1
ATOM 660 C C . THR A 1 81 ? 2.622 -5.910 20.758 1.00 94.00 81 THR A C 1
ATOM 662 O O . THR A 1 81 ? 2.434 -6.853 21.528 1.00 94.00 81 THR A O 1
ATOM 665 N N . ASP A 1 82 ? 1.991 -5.827 19.584 1.00 94.31 82 ASP A N 1
ATOM 666 C CA . ASP A 1 82 ? 1.028 -6.819 19.113 1.00 94.31 82 ASP A CA 1
ATOM 667 C C . ASP A 1 82 ? 1.729 -8.032 18.476 1.00 94.31 82 ASP A C 1
ATOM 669 O O . ASP A 1 82 ? 2.465 -7.917 17.497 1.00 94.31 82 ASP A O 1
ATOM 673 N N . SER A 1 83 ? 1.453 -9.228 19.001 1.00 90.88 83 SER A N 1
ATOM 674 C CA . SER A 1 83 ? 2.096 -10.479 18.572 1.00 90.88 83 SER A CA 1
ATOM 675 C C . SER A 1 83 ? 1.761 -10.911 17.141 1.00 90.88 83 SER A C 1
ATOM 677 O O . SER A 1 83 ? 2.379 -11.840 16.617 1.00 90.88 83 SER A O 1
ATOM 679 N N . ARG A 1 84 ? 0.789 -10.259 16.492 1.00 90.56 84 ARG A N 1
ATOM 680 C CA . ARG A 1 84 ? 0.436 -10.507 15.093 1.00 90.56 84 ARG A CA 1
ATOM 681 C C . ARG A 1 84 ? 1.531 -10.076 14.125 1.00 90.56 84 ARG A C 1
ATOM 683 O O . ARG A 1 84 ? 1.614 -10.642 13.034 1.00 90.56 84 ARG A O 1
ATOM 690 N N . TRP A 1 85 ? 2.307 -9.059 14.483 1.00 91.44 85 TRP A N 1
ATOM 691 C CA . TRP A 1 85 ? 3.288 -8.454 13.596 1.00 91.44 85 TRP A CA 1
ATOM 692 C C . TRP A 1 85 ? 4.690 -8.839 14.030 1.00 91.44 85 TRP A C 1
ATOM 694 O O . TRP A 1 85 ? 5.054 -8.714 15.195 1.00 91.44 85 TRP A O 1
ATOM 704 N N . ASN A 1 86 ? 5.506 -9.274 13.077 1.00 89.25 86 ASN A N 1
ATOM 705 C CA . ASN A 1 86 ? 6.945 -9.294 13.301 1.00 89.25 86 ASN A CA 1
ATOM 706 C C . ASN A 1 86 ? 7.568 -7.963 12.844 1.00 89.25 86 ASN A C 1
ATOM 708 O O . ASN A 1 86 ? 6.958 -7.175 12.119 1.00 89.25 86 ASN A O 1
ATOM 712 N N . GLU A 1 87 ? 8.821 -7.732 13.232 1.00 84.81 87 GLU A N 1
ATOM 713 C CA . GLU A 1 87 ? 9.558 -6.515 12.870 1.00 84.81 87 GLU A CA 1
ATOM 714 C C . GLU A 1 87 ? 9.627 -6.301 11.348 1.00 84.81 87 GLU A C 1
ATOM 716 O O . GLU A 1 87 ? 9.496 -5.179 10.863 1.00 84.81 87 GLU A O 1
ATOM 721 N N . THR A 1 88 ? 9.763 -7.380 10.569 1.00 84.25 88 THR A N 1
ATOM 722 C CA . THR A 1 88 ? 9.799 -7.288 9.100 1.00 84.25 88 THR A CA 1
ATOM 723 C C . THR A 1 88 ? 8.472 -6.778 8.543 1.00 84.25 88 THR A C 1
ATOM 725 O O . THR A 1 88 ? 8.470 -5.979 7.602 1.00 84.25 88 THR A O 1
ATOM 728 N N . ASP A 1 89 ? 7.345 -7.177 9.134 1.00 88.56 89 ASP A N 1
ATOM 729 C CA . ASP A 1 89 ? 6.027 -6.699 8.731 1.00 88.56 89 ASP A CA 1
ATOM 730 C C . ASP A 1 89 ? 5.867 -5.205 8.998 1.00 88.56 89 ASP A C 1
ATOM 732 O O . ASP A 1 89 ? 5.477 -4.453 8.103 1.00 88.56 89 ASP A O 1
ATOM 736 N N . LEU A 1 90 ? 6.231 -4.753 10.199 1.00 89.56 90 LEU A N 1
ATOM 737 C CA . LEU A 1 90 ? 6.121 -3.347 10.589 1.00 89.56 90 LEU A CA 1
ATOM 738 C C . LEU A 1 90 ? 7.008 -2.451 9.724 1.00 89.56 90 LEU A C 1
ATOM 740 O O . LEU A 1 90 ? 6.544 -1.434 9.201 1.00 89.56 90 LEU A O 1
ATOM 744 N N . GLN A 1 91 ? 8.254 -2.863 9.485 1.00 85.75 91 GLN A N 1
ATOM 745 C CA . GLN A 1 91 ? 9.156 -2.141 8.590 1.00 85.75 91 GLN A CA 1
ATOM 746 C C . GLN A 1 91 ? 8.637 -2.129 7.148 1.00 85.75 91 GLN A C 1
ATOM 748 O O . GLN A 1 91 ? 8.698 -1.097 6.478 1.00 85.75 91 GLN A O 1
ATOM 753 N N . THR A 1 92 ? 8.040 -3.230 6.678 1.00 85.31 92 THR A N 1
ATOM 754 C CA . THR A 1 92 ? 7.412 -3.289 5.350 1.00 85.31 92 THR A CA 1
ATOM 755 C C . THR A 1 92 ? 6.230 -2.326 5.247 1.00 85.31 92 THR A C 1
ATOM 757 O O . THR A 1 92 ? 6.115 -1.597 4.259 1.00 85.31 92 THR A O 1
ATOM 760 N N . ILE A 1 93 ? 5.348 -2.286 6.250 1.00 88.69 93 ILE A N 1
ATOM 761 C CA . ILE A 1 93 ? 4.202 -1.367 6.273 1.00 88.69 93 ILE A CA 1
ATOM 762 C C . ILE A 1 93 ? 4.690 0.083 6.252 1.00 88.69 93 ILE A C 1
ATOM 764 O O . ILE A 1 93 ? 4.213 0.872 5.433 1.00 88.69 93 ILE A O 1
ATOM 768 N N . ARG A 1 94 ? 5.664 0.418 7.105 1.00 87.88 94 ARG A N 1
ATOM 769 C CA . ARG A 1 94 ? 6.260 1.755 7.184 1.00 87.88 94 ARG A CA 1
ATOM 770 C C . ARG A 1 94 ? 6.858 2.185 5.848 1.00 87.88 94 ARG A C 1
ATOM 772 O O . ARG A 1 94 ? 6.458 3.211 5.306 1.00 87.88 94 ARG A O 1
ATOM 779 N N . LEU A 1 95 ? 7.723 1.351 5.271 1.00 82.81 95 LEU A N 1
ATOM 780 C CA . LEU A 1 95 ? 8.378 1.626 3.994 1.00 82.81 95 LEU A CA 1
ATOM 781 C C . LEU A 1 95 ? 7.362 1.898 2.878 1.00 82.81 95 LEU A C 1
ATOM 783 O O . LEU A 1 95 ? 7.497 2.849 2.114 1.00 82.81 95 LEU A O 1
ATOM 787 N N . ARG A 1 96 ? 6.314 1.075 2.773 1.00 82.38 96 ARG A N 1
ATOM 788 C CA . ARG A 1 96 ? 5.298 1.239 1.723 1.00 82.38 96 ARG A CA 1
ATOM 789 C C . ARG A 1 96 ? 4.442 2.488 1.915 1.00 82.38 96 ARG A C 1
ATOM 791 O O . ARG A 1 96 ? 4.026 3.073 0.913 1.00 82.38 96 ARG A O 1
ATOM 798 N N . ALA A 1 97 ? 4.164 2.878 3.157 1.00 82.31 97 ALA A N 1
ATOM 799 C CA . ALA A 1 97 ? 3.459 4.120 3.461 1.00 82.31 97 ALA A CA 1
ATOM 800 C C . ALA A 1 97 ? 4.309 5.346 3.093 1.00 82.31 97 ALA A C 1
ATOM 802 O O . ALA A 1 97 ? 3.799 6.272 2.456 1.00 82.31 97 ALA A O 1
ATOM 803 N N . ASP A 1 98 ? 5.607 5.306 3.404 1.00 78.12 98 ASP A N 1
ATOM 804 C CA . ASP A 1 98 ? 6.551 6.364 3.047 1.00 78.12 98 ASP A CA 1
ATOM 805 C C . ASP A 1 98 ? 6.624 6.534 1.521 1.00 78.12 98 ASP A C 1
ATOM 807 O O . ASP A 1 98 ? 6.418 7.639 1.018 1.00 78.12 98 ASP A O 1
ATOM 811 N N . LEU A 1 99 ? 6.794 5.434 0.774 1.00 73.88 99 LEU A N 1
ATOM 812 C CA . LEU A 1 99 ? 6.844 5.439 -0.699 1.00 73.88 99 LEU A CA 1
ATOM 813 C C . LEU A 1 99 ? 5.553 5.917 -1.358 1.00 73.88 99 LEU A C 1
ATOM 815 O O . LEU A 1 99 ? 5.571 6.459 -2.459 1.00 73.88 99 LEU A O 1
ATOM 819 N N . SER A 1 100 ? 4.408 5.691 -0.714 1.00 69.38 100 SER A N 1
ATOM 820 C CA . SER A 1 100 ? 3.133 6.184 -1.230 1.00 69.38 100 SER A CA 1
ATOM 821 C C . SER A 1 100 ? 2.950 7.685 -1.003 1.00 69.38 100 SER A C 1
ATOM 823 O O . SER A 1 100 ? 2.189 8.298 -1.755 1.00 69.38 100 SER A O 1
ATOM 825 N N . SER A 1 101 ? 3.580 8.239 0.037 1.00 67.56 101 SER A N 1
ATOM 826 C CA . SER A 1 101 ? 3.490 9.657 0.407 1.00 67.56 101 SER A CA 1
ATOM 827 C C . SER A 1 101 ? 4.488 10.522 -0.367 1.00 67.56 101 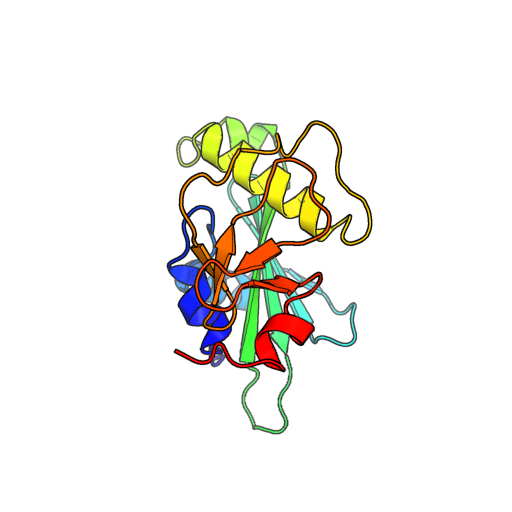SER A C 1
ATOM 829 O O . SER A 1 101 ? 4.179 11.667 -0.668 1.00 67.56 101 SER A O 1
ATOM 831 N N . HIS A 1 102 ? 5.632 9.954 -0.757 1.00 63.06 102 HIS A N 1
ATOM 832 C CA . HIS A 1 102 ? 6.712 10.652 -1.460 1.00 63.06 102 HIS A CA 1
ATOM 833 C C . HIS A 1 102 ? 6.890 10.078 -2.871 1.00 63.06 102 HIS A C 1
ATOM 835 O O . HIS A 1 102 ? 7.904 9.468 -3.192 1.00 63.06 102 HIS A O 1
ATOM 841 N N . ARG A 1 103 ? 5.856 10.195 -3.713 1.00 54.78 103 ARG A N 1
ATOM 842 C CA . ARG A 1 103 ? 5.845 9.554 -5.045 1.00 54.78 103 ARG A CA 1
ATOM 843 C C . ARG A 1 103 ? 6.908 10.096 -6.000 1.00 54.78 103 ARG A C 1
ATOM 845 O O . ARG A 1 103 ? 7.335 9.353 -6.879 1.00 54.78 103 ARG A O 1
ATOM 852 N N . ASP A 1 104 ? 7.318 11.343 -5.794 1.00 50.25 104 ASP A N 1
ATOM 853 C CA . ASP A 1 104 ? 8.267 12.058 -6.650 1.00 50.25 104 ASP A CA 1
ATOM 854 C C . ASP A 1 104 ? 9.660 12.198 -6.009 1.00 50.25 104 ASP A C 1
ATOM 856 O O . ASP A 1 104 ? 10.583 12.702 -6.645 1.00 50.25 104 ASP A O 1
ATOM 860 N N . GLU A 1 105 ? 9.842 11.723 -4.770 1.00 46.34 105 GLU A N 1
ATOM 861 C CA . GLU A 1 105 ? 11.126 11.780 -4.069 1.00 46.34 105 GLU A CA 1
ATOM 862 C C . GLU A 1 105 ? 11.708 10.374 -3.920 1.00 46.34 105 GLU A C 1
ATOM 864 O O . GLU A 1 105 ? 11.074 9.439 -3.423 1.00 46.34 105 GLU A O 1
ATOM 869 N N . GLN A 1 106 ? 12.957 10.212 -4.343 1.00 48.81 106 GLN A N 1
ATOM 870 C CA . GLN A 1 106 ? 13.715 9.001 -4.074 1.00 48.81 106 GLN A CA 1
ATOM 871 C C . GLN A 1 106 ? 14.026 8.988 -2.575 1.00 48.81 106 GLN A C 1
ATOM 873 O O . GLN A 1 106 ? 14.887 9.742 -2.148 1.00 48.81 106 GLN A O 1
ATOM 878 N N . ILE A 1 107 ? 13.306 8.190 -1.775 1.00 47.47 107 ILE A N 1
ATOM 879 C CA . ILE A 1 107 ? 13.505 8.132 -0.315 1.00 47.47 107 ILE A CA 1
ATOM 880 C C . ILE A 1 107 ? 14.891 7.534 -0.032 1.00 47.47 107 ILE A C 1
ATOM 882 O O . ILE A 1 107 ? 15.048 6.311 -0.163 1.00 47.47 107 ILE A O 1
ATOM 886 N N . PRO A 1 108 ? 15.897 8.344 0.350 1.00 44.31 108 PRO A N 1
ATOM 887 C CA . PRO A 1 108 ? 17.229 7.835 0.628 1.00 44.31 108 PRO A CA 1
ATOM 888 C C . PRO A 1 108 ? 17.175 6.968 1.891 1.00 44.31 108 PRO A C 1
ATOM 890 O O . PRO A 1 108 ? 16.316 7.142 2.757 1.00 44.31 108 PRO A O 1
ATOM 893 N N . ASP A 1 109 ? 18.070 5.990 1.981 1.00 48.91 109 ASP A N 1
ATOM 894 C CA . ASP A 1 109 ? 18.330 5.179 3.180 1.00 48.91 109 ASP A CA 1
ATOM 895 C C . ASP A 1 109 ? 17.222 4.217 3.665 1.00 48.91 109 ASP A C 1
ATOM 897 O O . ASP A 1 109 ? 17.488 3.402 4.552 1.00 48.91 109 ASP A O 1
ATOM 901 N N . ARG A 1 110 ? 16.008 4.226 3.083 1.00 45.06 110 ARG A N 1
ATOM 902 C CA . ARG A 1 110 ? 14.916 3.287 3.458 1.00 45.06 110 ARG A CA 1
ATOM 903 C C . ARG A 1 110 ? 14.642 2.173 2.457 1.00 45.06 110 ARG A C 1
ATOM 905 O O . ARG A 1 110 ? 14.261 1.075 2.859 1.00 45.06 110 ARG A O 1
ATOM 912 N N . ILE A 1 111 ? 14.878 2.413 1.172 1.00 47.59 111 ILE A N 1
ATOM 913 C CA . ILE A 1 111 ? 15.059 1.337 0.198 1.00 47.59 111 ILE A CA 1
ATOM 914 C C . ILE A 1 111 ? 16.559 1.224 -0.007 1.00 47.59 111 ILE A C 1
ATOM 916 O O . ILE A 1 111 ? 17.140 2.064 -0.686 1.00 47.59 111 ILE A O 1
ATOM 920 N N . ARG A 1 112 ? 17.198 0.188 0.542 1.00 45.72 112 ARG A N 1
ATOM 921 C CA . ARG A 1 112 ? 18.519 -0.175 0.026 1.00 45.72 112 ARG A CA 1
ATOM 922 C C . ARG A 1 112 ? 18.314 -0.657 -1.408 1.00 45.72 112 ARG A C 1
ATOM 924 O O . ARG A 1 112 ? 17.555 -1.617 -1.584 1.00 45.72 112 ARG A O 1
ATOM 931 N N . PRO A 1 113 ? 18.927 -0.015 -2.417 1.00 49.22 113 PRO A N 1
ATOM 932 C CA . PRO A 1 113 ? 18.977 -0.582 -3.751 1.00 49.22 113 PRO A CA 1
ATOM 933 C C . PRO A 1 113 ? 19.534 -1.996 -3.609 1.00 49.22 113 PRO A C 1
ATOM 935 O O . PRO A 1 113 ? 20.619 -2.193 -3.066 1.00 49.22 113 PRO A O 1
ATOM 938 N N . ARG A 1 114 ? 18.731 -2.988 -3.975 1.00 45.59 114 ARG A N 1
ATOM 939 C CA . ARG A 1 114 ? 19.174 -4.372 -4.034 1.00 45.59 114 ARG A CA 1
ATOM 940 C C . ARG A 1 114 ? 19.440 -4.659 -5.497 1.00 45.59 114 ARG A C 1
ATOM 942 O O . ARG A 1 114 ? 18.568 -4.362 -6.314 1.00 45.59 114 ARG A O 1
ATOM 949 N N . ASP A 1 115 ? 20.581 -5.263 -5.799 1.00 46.44 115 ASP A N 1
ATOM 950 C CA . ASP A 1 115 ? 20.792 -5.820 -7.125 1.00 46.44 115 ASP A CA 1
ATOM 951 C C . ASP A 1 115 ? 19.710 -6.868 -7.386 1.00 46.44 115 ASP A C 1
ATOM 953 O O . ASP A 1 115 ? 19.499 -7.830 -6.632 1.00 46.44 115 ASP A O 1
ATOM 957 N N . VAL A 1 116 ? 18.913 -6.603 -8.415 1.00 52.81 116 VAL A N 1
ATOM 958 C CA . VAL A 1 116 ? 17.886 -7.532 -8.862 1.00 52.81 116 VAL A CA 1
ATOM 959 C C . VAL A 1 116 ? 18.538 -8.433 -9.900 1.00 52.81 116 VAL A C 1
ATOM 961 O O . VAL A 1 116 ? 18.263 -8.336 -11.091 1.00 52.81 116 VAL A O 1
ATOM 964 N N . ASP A 1 117 ? 19.413 -9.323 -9.426 1.00 53.31 117 ASP A N 1
ATOM 965 C CA . ASP A 1 117 ? 20.203 -10.245 -10.263 1.00 53.31 117 ASP A CA 1
ATOM 966 C C . ASP A 1 117 ? 19.317 -11.167 -11.113 1.00 53.31 117 ASP A C 1
ATOM 968 O O . ASP A 1 117 ? 19.734 -11.734 -12.123 1.00 53.31 117 ASP A O 1
ATOM 972 N N . ARG A 1 118 ? 18.062 -11.349 -10.686 1.00 65.06 118 ARG A N 1
ATOM 973 C CA . ARG A 1 118 ? 17.066 -12.158 -11.376 1.00 65.06 118 ARG A CA 1
ATOM 974 C C . ARG A 1 118 ? 16.052 -11.260 -12.066 1.00 65.06 118 ARG A C 1
ATOM 976 O O . ARG A 1 118 ? 15.237 -10.628 -11.398 1.00 65.06 118 ARG A O 1
ATOM 983 N N . ALA A 1 119 ? 16.040 -11.314 -13.397 1.00 75.88 119 ALA A N 1
ATOM 984 C CA . ALA A 1 119 ? 15.047 -10.613 -14.202 1.00 75.88 119 ALA A CA 1
ATOM 985 C C . ALA A 1 119 ? 13.616 -10.908 -13.713 1.00 75.88 119 ALA A C 1
ATOM 987 O O . ALA A 1 119 ? 13.254 -12.074 -13.511 1.00 75.88 119 ALA A O 1
ATOM 988 N N . PHE A 1 120 ? 12.807 -9.863 -13.546 1.00 76.88 120 PHE A N 1
ATOM 989 C CA . PHE A 1 120 ? 11.413 -9.955 -13.106 1.00 76.88 120 PHE A CA 1
ATOM 990 C C . PHE A 1 120 ? 10.469 -9.391 -14.166 1.00 76.88 120 PHE A C 1
ATOM 992 O O . PHE A 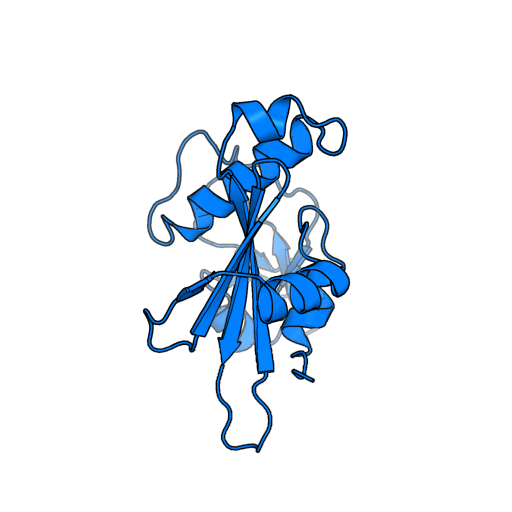1 120 ? 10.870 -8.588 -15.004 1.00 76.88 120 PHE A O 1
ATOM 999 N N . GLU A 1 121 ? 9.218 -9.849 -14.169 1.00 81.00 121 GLU A N 1
ATOM 1000 C CA . GLU A 1 121 ? 8.275 -9.504 -15.232 1.00 81.00 121 GLU A CA 1
ATOM 1001 C C . GLU A 1 121 ? 7.535 -8.188 -14.944 1.00 81.00 121 GLU A C 1
ATOM 1003 O O . GLU A 1 121 ? 6.916 -8.027 -13.888 1.00 81.00 121 GLU A O 1
ATOM 1008 N N . ILE A 1 122 ? 7.567 -7.250 -15.895 1.00 82.06 122 ILE A N 1
ATOM 1009 C CA . ILE A 1 122 ? 6.755 -6.028 -15.885 1.00 82.06 122 ILE A CA 1
ATOM 1010 C C . ILE A 1 122 ? 6.219 -5.769 -17.294 1.00 82.06 122 ILE A C 1
ATOM 1012 O O . ILE A 1 122 ? 6.993 -5.651 -18.237 1.00 82.06 122 ILE A O 1
ATOM 1016 N N . GLY A 1 123 ? 4.898 -5.634 -17.446 1.00 76.75 123 GLY A N 1
ATOM 1017 C CA . GLY A 1 123 ? 4.289 -5.257 -18.731 1.00 76.75 123 GLY A CA 1
ATOM 1018 C C . GLY A 1 123 ? 4.580 -6.241 -19.873 1.00 76.75 123 GLY A C 1
ATOM 1019 O O . GLY A 1 123 ? 4.641 -5.830 -21.026 1.00 76.75 123 GLY A O 1
ATOM 1020 N N . GLY A 1 124 ? 4.813 -7.522 -19.561 1.00 83.88 124 GLY A N 1
ATOM 1021 C CA . GLY A 1 124 ? 5.210 -8.542 -20.538 1.00 83.88 124 GLY A CA 1
ATOM 1022 C C . GLY A 1 124 ? 6.698 -8.538 -20.912 1.00 83.88 124 GLY A C 1
ATOM 1023 O O . GLY A 1 124 ? 7.080 -9.229 -21.850 1.00 83.88 124 GLY A O 1
ATOM 1024 N N . HIS A 1 125 ? 7.538 -7.782 -20.198 1.00 88.12 125 HIS A N 1
ATOM 1025 C CA . HIS A 1 125 ? 8.998 -7.773 -20.352 1.00 88.12 125 HIS A CA 1
ATOM 1026 C C . HIS A 1 125 ? 9.674 -8.421 -19.152 1.00 88.12 125 HIS A C 1
ATOM 1028 O O . HIS A 1 125 ? 9.273 -8.168 -18.017 1.00 88.12 125 HIS A O 1
ATOM 1034 N N . ARG A 1 126 ? 10.749 -9.179 -19.379 1.00 88.12 126 ARG A N 1
ATOM 1035 C CA . ARG A 1 126 ? 11.654 -9.629 -18.312 1.00 88.12 126 ARG A CA 1
ATOM 1036 C C . ARG A 1 126 ? 12.758 -8.603 -18.127 1.00 88.12 126 ARG A C 1
ATOM 1038 O O . ARG A 1 126 ? 13.639 -8.511 -18.974 1.00 88.12 126 ARG A O 1
ATOM 1045 N N . VAL A 1 127 ? 12.717 -7.842 -17.040 1.00 87.06 127 VAL A N 1
ATOM 1046 C CA . VAL A 1 127 ? 13.613 -6.698 -16.852 1.00 87.06 127 VAL A CA 1
ATOM 1047 C C . VAL A 1 127 ? 14.634 -6.901 -15.741 1.00 87.06 127 VAL A C 1
ATOM 1049 O O . VAL A 1 127 ? 14.335 -7.519 -14.717 1.00 87.06 127 VAL A O 1
ATOM 1052 N N . VAL A 1 128 ? 15.824 -6.345 -15.949 1.00 86.19 128 VAL A N 1
ATOM 1053 C CA . VAL A 1 128 ? 16.902 -6.187 -14.966 1.00 86.19 128 VAL A CA 1
ATOM 1054 C C . VAL A 1 128 ? 17.168 -4.702 -14.722 1.00 86.19 128 VAL A C 1
ATOM 1056 O O . VAL A 1 128 ? 16.784 -3.843 -15.520 1.00 86.19 128 VAL A O 1
ATOM 1059 N N . THR A 1 129 ? 17.788 -4.388 -13.589 1.00 82.06 129 THR A N 1
ATOM 1060 C CA . THR A 1 129 ? 18.212 -3.028 -13.250 1.00 82.06 129 THR A CA 1
ATOM 1061 C C . THR A 1 129 ? 19.378 -3.088 -12.280 1.00 82.06 129 THR A C 1
ATOM 1063 O O . THR A 1 129 ? 19.358 -3.881 -11.338 1.00 82.06 129 THR A O 1
ATOM 1066 N N . GLU A 1 130 ? 20.362 -2.223 -12.491 1.00 73.81 130 GLU A N 1
ATOM 1067 C CA . GLU A 1 130 ? 21.406 -1.970 -11.503 1.00 73.81 130 GLU A CA 1
ATOM 1068 C C . GLU A 1 130 ? 20.847 -1.122 -10.355 1.00 73.81 130 GLU A C 1
ATOM 1070 O O . GLU A 1 130 ? 19.884 -0.355 -10.518 1.00 73.81 130 GLU A O 1
ATOM 1075 N N . ALA A 1 131 ? 21.467 -1.246 -9.184 1.00 65.69 131 ALA A N 1
ATOM 1076 C CA . ALA A 1 131 ? 21.215 -0.379 -8.046 1.00 65.69 131 ALA A CA 1
ATOM 1077 C C . ALA A 1 131 ? 21.312 1.115 -8.429 1.00 65.69 131 ALA A C 1
ATOM 1079 O O . ALA A 1 131 ? 22.349 1.600 -8.868 1.00 65.69 131 ALA A O 1
ATOM 1080 N N . GLY A 1 132 ? 20.224 1.868 -8.231 1.00 66.62 132 GLY A N 1
ATOM 1081 C CA . GLY A 1 132 ? 20.185 3.315 -8.488 1.00 66.62 132 GLY A CA 1
ATOM 1082 C C . GLY A 1 132 ? 19.939 3.719 -9.946 1.00 66.62 132 GLY A C 1
ATOM 1083 O O . GLY A 1 132 ? 19.832 4.914 -10.226 1.00 66.62 132 GLY A O 1
ATOM 1084 N N . ALA A 1 133 ? 19.787 2.769 -10.872 1.00 75.12 133 ALA A N 1
ATOM 1085 C CA . ALA A 1 133 ? 19.470 3.092 -12.258 1.00 75.12 133 ALA A CA 1
ATOM 1086 C C . ALA A 1 133 ? 18.057 3.696 -12.392 1.00 75.12 133 ALA A C 1
ATOM 1088 O O . ALA A 1 133 ? 17.070 3.167 -11.885 1.00 75.12 133 ALA A O 1
ATOM 1089 N N . GLY A 1 134 ? 17.942 4.804 -13.133 1.00 76.88 134 GLY A N 1
ATOM 1090 C CA . GLY A 1 134 ? 16.665 5.478 -13.420 1.00 76.88 134 GLY A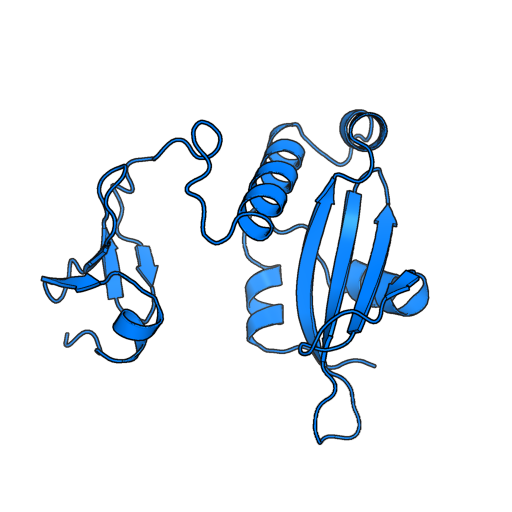 CA 1
ATOM 1091 C C . GLY A 1 134 ? 15.830 4.816 -14.526 1.00 76.88 134 GLY A C 1
ATOM 1092 O O . GLY A 1 134 ? 14.954 5.454 -15.108 1.00 76.88 134 GLY A O 1
ATOM 1093 N N . SER A 1 135 ? 16.154 3.580 -14.895 1.00 81.94 135 SER A N 1
ATOM 1094 C CA . SER A 1 135 ? 15.530 2.839 -15.990 1.00 81.94 135 SER A CA 1
ATOM 1095 C C . SER A 1 135 ? 15.775 1.347 -15.827 1.00 81.94 135 SER A C 1
ATOM 1097 O O . SER A 1 135 ? 16.841 0.966 -15.356 1.00 81.94 135 SER A O 1
ATOM 1099 N N . VAL A 1 136 ? 14.852 0.532 -16.323 1.00 86.19 136 VAL A N 1
ATOM 1100 C CA . VAL A 1 136 ? 14.996 -0.925 -16.395 1.00 86.19 136 VAL A CA 1
ATOM 1101 C C . VAL A 1 136 ? 15.293 -1.365 -17.830 1.00 86.19 136 VAL A C 1
ATOM 1103 O O . VAL A 1 136 ? 14.857 -0.704 -18.777 1.00 86.19 136 VAL A O 1
ATOM 1106 N N . GLU A 1 137 ? 16.003 -2.478 -17.991 1.00 89.62 137 GLU A N 1
ATOM 1107 C CA . GLU A 1 137 ? 16.373 -3.045 -19.294 1.00 89.62 137 GLU A CA 1
ATOM 1108 C C . GLU A 1 137 ? 15.765 -4.435 -19.465 1.00 89.62 137 GLU A C 1
ATOM 1110 O O . GLU A 1 137 ? 15.866 -5.280 -18.578 1.00 89.62 137 GLU A O 1
ATOM 1115 N N . CYS A 1 138 ? 15.089 -4.674 -20.588 1.00 90.50 138 CYS A N 1
ATOM 1116 C CA . CYS A 1 138 ? 14.507 -5.971 -20.909 1.00 90.50 138 CYS A CA 1
ATOM 1117 C C . CYS A 1 138 ? 15.574 -6.913 -21.471 1.00 90.50 138 CYS A C 1
ATOM 1119 O O . CYS A 1 138 ? 16.165 -6.608 -22.499 1.00 90.50 138 CYS A O 1
ATOM 1121 N N . VAL A 1 139 ? 15.751 -8.085 -20.857 1.00 90.88 139 VAL A N 1
ATOM 1122 C CA . VAL A 1 139 ? 16.751 -9.088 -21.278 1.00 90.88 139 VAL A CA 1
ATOM 1123 C C . VAL A 1 139 ? 16.357 -9.860 -22.540 1.00 90.88 139 VAL A C 1
ATOM 1125 O O . VAL A 1 139 ? 17.131 -10.677 -23.023 1.00 90.88 139 VAL A O 1
ATOM 1128 N N . GLU A 1 140 ? 15.130 -9.669 -23.033 1.00 90.06 140 GLU A N 1
ATOM 1129 C CA . GLU A 1 140 ? 14.621 -10.350 -24.231 1.00 90.06 140 GLU A CA 1
ATOM 1130 C C . GLU A 1 140 ? 14.649 -9.451 -25.473 1.00 90.06 140 GLU A C 1
ATOM 1132 O O . GLU A 1 140 ? 14.937 -9.933 -26.562 1.00 90.06 140 GLU A O 1
ATOM 1137 N N . CYS A 1 141 ? 14.347 -8.154 -25.333 1.00 89.81 141 CYS A N 1
ATOM 1138 C CA . CYS A 1 141 ? 14.242 -7.231 -26.474 1.00 89.81 141 CYS A CA 1
ATOM 1139 C C . CYS A 1 141 ? 15.194 -6.029 -26.411 1.00 89.81 141 CYS A C 1
ATOM 1141 O O . CYS A 1 141 ? 15.023 -5.085 -27.191 1.00 89.81 141 CYS A O 1
ATOM 1143 N N . ASP A 1 142 ? 16.113 -6.018 -25.440 1.00 88.88 142 ASP A N 1
ATOM 1144 C CA . ASP A 1 142 ? 17.072 -4.939 -25.152 1.00 88.88 142 ASP A CA 1
ATOM 1145 C C . ASP A 1 142 ? 16.418 -3.553 -24.994 1.00 88.88 142 ASP A C 1
ATOM 1147 O O . ASP A 1 142 ? 17.025 -2.493 -25.160 1.00 88.88 142 ASP A O 1
ATOM 1151 N N . GLY A 1 143 ? 15.115 -3.539 -24.701 1.00 88.31 143 GLY A N 1
ATOM 1152 C CA . GLY A 1 143 ? 14.346 -2.325 -24.500 1.00 88.31 143 GLY A CA 1
ATOM 1153 C C . GLY A 1 143 ? 14.701 -1.682 -23.165 1.00 88.31 143 GLY A C 1
ATOM 1154 O O . GLY A 1 143 ? 14.651 -2.343 -22.130 1.00 88.31 143 GLY A O 1
ATOM 1155 N N . ARG A 1 144 ? 14.996 -0.382 -23.185 1.00 91.12 144 ARG A N 1
ATOM 1156 C CA . ARG A 1 144 ? 15.219 0.427 -21.985 1.00 91.12 144 ARG A CA 1
ATOM 1157 C C . ARG A 1 144 ? 13.991 1.279 -21.691 1.00 91.12 144 ARG A C 1
ATOM 1159 O O . ARG A 1 144 ? 13.517 1.993 -22.574 1.00 91.12 144 ARG A O 1
ATOM 1166 N N . PHE A 1 145 ? 13.499 1.214 -20.458 1.00 87.31 145 PHE A N 1
ATOM 1167 C CA . PHE A 1 145 ? 12.224 1.811 -20.065 1.00 87.31 145 PHE A CA 1
ATOM 1168 C C . PHE A 1 145 ? 12.348 2.596 -18.762 1.00 87.31 145 PHE A C 1
ATOM 1170 O O . PHE A 1 145 ? 12.972 2.135 -17.805 1.00 87.31 145 PHE A O 1
ATOM 1177 N N . ARG A 1 146 ? 11.728 3.775 -18.707 1.00 85.81 146 ARG A N 1
ATOM 1178 C CA . ARG A 1 146 ? 11.689 4.650 -17.521 1.00 85.81 146 ARG A CA 1
ATOM 1179 C C . ARG A 1 146 ? 10.328 4.672 -16.838 1.00 85.81 146 ARG A C 1
ATOM 1181 O O . ARG A 1 146 ? 10.210 5.170 -15.723 1.00 85.81 146 ARG A O 1
ATOM 1188 N N . SER A 1 147 ? 9.295 4.126 -17.477 1.00 80.00 147 SER A N 1
ATOM 1189 C CA . SER A 1 147 ? 7.955 4.064 -16.900 1.00 80.00 147 SER A CA 1
ATOM 1190 C C . SER A 1 147 ? 7.210 2.784 -17.274 1.00 80.00 147 SER A C 1
ATOM 1192 O O . SER A 1 147 ? 7.505 2.114 -18.264 1.00 80.00 147 SER A O 1
ATOM 1194 N N . LYS A 1 148 ? 6.189 2.451 -16.478 1.00 78.69 148 LYS A N 1
ATOM 1195 C CA . LYS A 1 148 ? 5.266 1.352 -16.798 1.00 78.69 148 LYS A CA 1
ATOM 1196 C C . LYS A 1 148 ? 4.428 1.623 -18.042 1.00 78.69 148 LYS A C 1
ATOM 1198 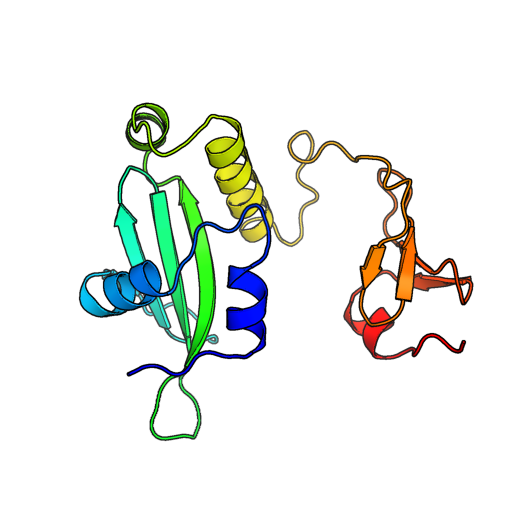O O . LYS A 1 148 ? 4.035 0.683 -18.720 1.00 78.69 148 LYS A O 1
ATOM 1203 N N . ASP A 1 149 ? 4.141 2.887 -18.324 1.00 81.44 149 ASP A N 1
ATOM 1204 C CA . ASP A 1 149 ? 3.401 3.270 -19.521 1.00 81.44 149 ASP A CA 1
ATOM 1205 C C . ASP A 1 149 ? 4.225 2.974 -20.788 1.00 81.44 149 ASP A C 1
ATOM 1207 O O . ASP A 1 149 ? 3.707 2.354 -21.715 1.00 81.44 149 ASP A O 1
ATOM 1211 N N . GLU A 1 150 ? 5.531 3.266 -20.786 1.00 84.38 150 GLU A N 1
ATOM 1212 C CA . GLU A 1 150 ? 6.432 2.879 -21.884 1.00 84.38 150 GLU A CA 1
ATOM 1213 C C . GLU A 1 150 ? 6.495 1.355 -22.080 1.00 84.38 150 GLU A C 1
ATOM 1215 O O . GLU A 1 150 ? 6.407 0.879 -23.215 1.00 84.38 150 GLU A O 1
ATOM 1220 N N . LEU A 1 151 ? 6.584 0.591 -20.982 1.00 84.38 151 LEU A N 1
ATOM 1221 C CA . LEU A 1 151 ? 6.562 -0.880 -21.007 1.00 84.38 151 LEU A CA 1
ATOM 1222 C C . LEU A 1 151 ? 5.269 -1.431 -21.622 1.00 84.38 151 LEU A C 1
ATOM 1224 O O . LEU A 1 151 ? 5.313 -2.391 -22.386 1.00 84.38 151 LEU A O 1
ATOM 1228 N N . ASN A 1 152 ? 4.124 -0.815 -21.323 1.00 81.88 152 ASN A N 1
ATOM 1229 C CA . ASN A 1 152 ? 2.827 -1.260 -21.834 1.00 81.88 152 ASN A CA 1
ATOM 1230 C C . ASN A 1 152 ? 2.604 -0.892 -23.309 1.00 81.88 152 ASN A C 1
ATOM 1232 O O . ASN A 1 152 ? 1.899 -1.612 -24.013 1.00 81.88 152 ASN A O 1
ATOM 1236 N N . ARG A 1 153 ? 3.178 0.221 -23.786 1.00 85.25 153 ARG A N 1
ATOM 1237 C CA . ARG A 1 153 ? 3.041 0.668 -25.185 1.00 85.25 153 ARG A CA 1
ATOM 1238 C C . ARG A 1 153 ? 3.909 -0.129 -26.149 1.00 85.25 153 ARG A C 1
ATOM 1240 O O . ARG A 1 153 ? 3.522 -0.339 -27.297 1.00 85.25 153 ARG A O 1
ATOM 1247 N N . ARG A 1 154 ? 5.099 -0.543 -25.712 1.00 83.44 154 ARG A N 1
ATOM 1248 C CA . ARG A 1 154 ? 6.031 -1.311 -26.540 1.00 83.44 154 ARG A CA 1
ATOM 1249 C C . ARG A 1 154 ? 5.966 -2.776 -26.140 1.00 83.44 1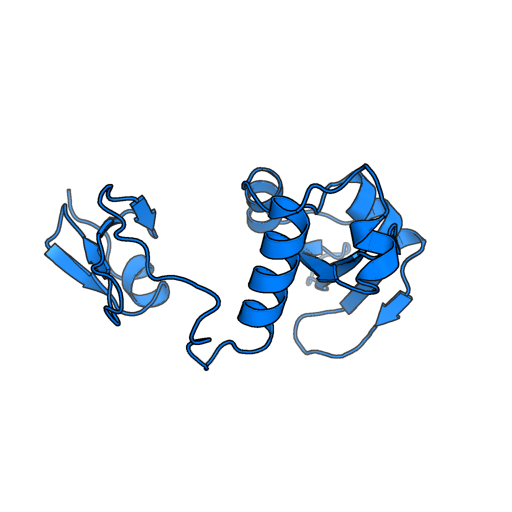54 ARG A C 1
ATOM 1251 O O . ARG A 1 154 ? 6.533 -3.162 -25.129 1.00 83.44 154 ARG A O 1
ATOM 1258 N N . HIS A 1 155 ? 5.334 -3.605 -26.961 1.00 84.25 155 HIS A N 1
ATOM 1259 C CA . HIS A 1 155 ? 5.315 -5.046 -26.722 1.00 84.25 155 HIS A CA 1
ATOM 1260 C C . HIS A 1 155 ? 6.711 -5.659 -26.872 1.00 84.25 155 HIS A C 1
ATOM 1262 O O . HIS A 1 155 ? 7.429 -5.348 -27.829 1.00 84.25 155 HIS A O 1
ATOM 1268 N N . CYS A 1 156 ? 7.075 -6.549 -25.944 1.00 85.25 156 CYS A N 1
ATOM 1269 C CA . CYS A 1 156 ? 8.231 -7.418 -26.118 1.00 85.25 156 CYS A CA 1
ATOM 1270 C C . CYS A 1 156 ? 7.967 -8.306 -27.341 1.00 85.25 156 CYS A C 1
ATOM 1272 O O . CYS A 1 156 ? 7.001 -9.072 -27.368 1.00 85.25 156 CYS A O 1
ATOM 1274 N N . ARG A 1 157 ? 8.776 -8.150 -28.390 1.00 71.12 157 ARG A N 1
ATOM 1275 C CA . ARG A 1 157 ? 8.753 -9.061 -29.534 1.00 71.12 157 ARG A CA 1
ATOM 1276 C C . ARG A 1 157 ? 9.647 -10.234 -29.155 1.00 71.12 157 ARG A C 1
ATOM 1278 O O . ARG A 1 157 ? 10.853 -10.040 -29.054 1.00 71.12 157 ARG A O 1
ATOM 1285 N N . ARG A 1 158 ? 9.031 -11.381 -28.872 1.00 56.66 158 ARG A N 1
ATOM 1286 C CA . ARG A 1 158 ? 9.736 -12.664 -28.801 1.00 56.66 158 ARG A CA 1
ATOM 1287 C C . ARG A 1 158 ? 10.303 -13.041 -30.161 1.00 56.66 158 ARG A C 1
ATOM 1289 O O . ARG A 1 158 ? 9.637 -12.706 -31.168 1.00 56.66 158 ARG A O 1
#

pLDDT: mean 79.88, std 14.16, range [44.31, 96.38]

Organism: NCBI:txid2216978

Secondary structure (DSSP, 8-state):
--EE-HHHHHHHTSTT----HHHHHHHHHHSEEEEEETTEEEEEEEETTEEEEEEEE--SSSS-EEEEEEEEES-HHHHHH-TT--HHHHHHHHHHHHHHH-TTS--TTTSPPPP--S-EEETTEEEE--TT-SSEEETTT--EESSHHHHHHS----